Protein AF-A0A2V9YHM5-F1 (afdb_monomer)

Structure (mmCIF, N/CA/C/O backbone):
data_AF-A0A2V9YHM5-F1
#
_entry.id   AF-A0A2V9YHM5-F1
#
loop_
_atom_site.group_PDB
_atom_site.id
_atom_site.type_symbol
_atom_site.label_atom_id
_atom_site.label_alt_id
_atom_site.label_comp_id
_atom_site.label_asym_id
_atom_site.label_entity_id
_atom_site.label_seq_id
_atom_site.pdbx_PDB_ins_code
_atom_site.Cartn_x
_atom_site.Cartn_y
_atom_site.Cartn_z
_atom_site.occupancy
_atom_site.B_iso_or_equiv
_atom_site.auth_seq_id
_atom_site.auth_comp_id
_atom_site.auth_asym_id
_atom_site.auth_atom_id
_atom_site.pdbx_PDB_model_num
ATOM 1 N N . MET A 1 1 ? -2.244 -10.461 -24.211 1.00 39.62 1 MET A N 1
ATOM 2 C CA . MET A 1 1 ? -0.765 -10.516 -24.211 1.00 39.62 1 MET A CA 1
ATOM 3 C C . MET A 1 1 ? -0.304 -10.288 -22.780 1.00 39.62 1 MET A C 1
ATOM 5 O O . MET A 1 1 ? -0.687 -9.254 -22.246 1.00 39.62 1 MET A O 1
ATOM 9 N N . PRO A 1 2 ? 0.388 -11.222 -22.101 1.00 42.44 2 PRO A N 1
ATOM 10 C CA . PRO A 1 2 ? 0.704 -11.033 -20.692 1.00 42.44 2 PRO A CA 1
ATOM 11 C C . PRO A 1 2 ? 1.908 -10.097 -20.592 1.00 42.44 2 PRO A C 1
ATOM 13 O O . PRO A 1 2 ? 3.007 -10.449 -21.020 1.00 42.44 2 PRO A O 1
ATOM 16 N N . ASN A 1 3 ? 1.695 -8.892 -20.066 1.00 47.12 3 ASN A N 1
ATOM 17 C CA . ASN A 1 3 ? 2.779 -7.968 -19.762 1.00 47.12 3 ASN A CA 1
ATOM 18 C C . ASN A 1 3 ? 3.507 -8.511 -18.522 1.00 47.12 3 ASN A C 1
ATOM 20 O O . ASN A 1 3 ? 3.098 -8.313 -17.381 1.00 47.12 3 ASN A O 1
ATOM 24 N N . ARG A 1 4 ? 4.506 -9.353 -18.777 1.00 51.31 4 ARG A N 1
ATOM 25 C CA . ARG A 1 4 ? 5.253 -10.123 -17.786 1.00 51.31 4 ARG A CA 1
ATOM 26 C C . ARG A 1 4 ? 6.250 -9.195 -17.095 1.00 51.31 4 ARG A C 1
ATOM 28 O O . ARG A 1 4 ? 7.330 -8.981 -17.624 1.00 51.31 4 ARG A O 1
ATOM 35 N N . HIS A 1 5 ? 5.836 -8.651 -15.948 1.00 54.66 5 HIS A N 1
ATOM 36 C CA . HIS A 1 5 ? 6.664 -8.108 -14.861 1.00 54.66 5 HIS A CA 1
ATOM 37 C C . HIS A 1 5 ? 8.055 -7.613 -15.286 1.00 54.66 5 HIS A C 1
ATOM 39 O O . HIS A 1 5 ? 9.066 -8.280 -15.061 1.00 54.66 5 HIS A O 1
ATOM 45 N N . LEU A 1 6 ? 8.106 -6.435 -15.905 1.00 65.69 6 LEU A N 1
ATOM 46 C CA . LEU A 1 6 ? 9.369 -5.728 -16.101 1.00 65.69 6 LEU A CA 1
ATOM 47 C C . LEU A 1 6 ? 9.819 -5.152 -14.746 1.00 65.69 6 LEU A C 1
ATOM 49 O O . LEU A 1 6 ? 8.981 -4.575 -14.051 1.00 65.69 6 LEU A O 1
ATOM 53 N N . PRO A 1 7 ? 11.109 -5.246 -14.372 1.00 62.38 7 PRO A N 1
ATOM 54 C CA . PRO A 1 7 ? 11.629 -4.664 -13.129 1.00 62.38 7 PRO A CA 1
ATOM 55 C C . PRO A 1 7 ? 11.246 -3.187 -12.949 1.00 62.38 7 PRO A C 1
ATOM 57 O O . PRO A 1 7 ? 10.761 -2.803 -11.889 1.00 62.38 7 PRO A O 1
ATOM 60 N N . ALA A 1 8 ? 11.313 -2.410 -14.035 1.00 66.94 8 ALA A N 1
ATOM 61 C CA . ALA A 1 8 ? 10.909 -1.005 -14.054 1.00 66.94 8 ALA A CA 1
ATOM 62 C C . ALA A 1 8 ? 9.422 -0.785 -13.698 1.00 66.94 8 ALA A C 1
ATOM 64 O O . ALA A 1 8 ? 9.076 0.232 -13.104 1.00 66.94 8 ALA A O 1
ATOM 65 N N . SER A 1 9 ? 8.535 -1.740 -14.017 1.00 82.00 9 SER A N 1
ATOM 66 C CA . SER A 1 9 ? 7.116 -1.683 -13.627 1.00 82.00 9 SER A CA 1
ATOM 67 C C . SER A 1 9 ? 6.956 -1.856 -12.121 1.00 82.00 9 SER A C 1
ATOM 69 O O . SER A 1 9 ? 6.188 -1.137 -11.497 1.00 82.00 9 SER A O 1
ATOM 71 N N . VAL A 1 10 ? 7.706 -2.784 -11.522 1.00 85.75 10 VAL A N 1
ATOM 72 C CA . VAL A 1 10 ? 7.642 -3.048 -10.078 1.00 85.75 10 VAL A CA 1
ATOM 73 C C . VAL A 1 10 ? 8.191 -1.862 -9.283 1.00 85.75 10 VAL A C 1
ATOM 75 O O . VAL A 1 10 ? 7.594 -1.472 -8.283 1.00 85.75 10 VAL A O 1
ATOM 78 N N . GLU A 1 11 ? 9.287 -1.250 -9.733 1.00 85.00 11 GLU A N 1
ATOM 79 C CA . GLU A 1 11 ? 9.839 -0.030 -9.124 1.00 85.00 11 GLU A CA 1
ATOM 80 C C . GLU A 1 11 ? 8.882 1.164 -9.251 1.00 85.00 11 GLU A C 1
ATOM 82 O O . GLU A 1 11 ? 8.688 1.910 -8.287 1.00 85.00 11 GLU A O 1
ATOM 87 N N . ALA A 1 12 ? 8.228 1.323 -10.407 1.00 85.75 12 ALA A N 1
ATOM 88 C CA . ALA A 1 12 ? 7.202 2.345 -10.600 1.00 85.75 12 ALA A CA 1
ATOM 89 C C . ALA A 1 12 ? 5.997 2.126 -9.669 1.00 85.75 12 ALA A C 1
ATOM 91 O O . ALA A 1 12 ? 5.544 3.065 -9.018 1.00 85.75 12 ALA A O 1
ATOM 92 N N . GLU A 1 13 ? 5.513 0.888 -9.545 1.00 90.81 13 GLU A N 1
ATOM 93 C CA . GLU A 1 13 ? 4.431 0.537 -8.622 1.00 90.81 13 GLU A CA 1
ATOM 94 C C . GLU A 1 13 ? 4.807 0.839 -7.165 1.00 90.81 13 GLU A C 1
ATOM 96 O O . GLU A 1 13 ? 4.030 1.481 -6.459 1.00 90.81 13 GLU A O 1
ATOM 101 N N . ARG A 1 14 ? 6.016 0.459 -6.726 1.00 91.81 14 ARG A N 1
ATOM 102 C CA . ARG A 1 14 ? 6.526 0.807 -5.387 1.00 91.81 14 ARG A CA 1
ATOM 103 C C . ARG A 1 14 ? 6.558 2.314 -5.175 1.00 91.81 14 ARG A C 1
ATOM 105 O O . ARG A 1 14 ? 6.106 2.785 -4.137 1.00 91.81 14 ARG A O 1
ATOM 112 N N . SER A 1 15 ? 7.017 3.061 -6.178 1.00 90.62 15 SER A N 1
ATOM 113 C CA . SER A 1 15 ? 7.073 4.524 -6.124 1.00 90.62 15 SER A CA 1
ATOM 114 C C . SER A 1 15 ? 5.684 5.143 -5.955 1.00 90.62 15 SER A C 1
ATOM 116 O O . SER A 1 15 ? 5.533 6.093 -5.196 1.00 90.62 15 SER A O 1
ATOM 118 N N . ILE A 1 16 ? 4.657 4.600 -6.619 1.00 91.12 16 ILE A N 1
ATOM 119 C CA . ILE A 1 16 ? 3.264 5.052 -6.466 1.00 91.12 16 ILE A CA 1
ATOM 120 C C . ILE A 1 16 ? 2.761 4.787 -5.046 1.00 91.12 16 ILE A C 1
ATOM 122 O O . ILE A 1 16 ? 2.207 5.685 -4.415 1.00 91.12 16 ILE A O 1
ATOM 126 N N . LEU A 1 17 ? 2.953 3.568 -4.535 1.00 94.75 17 LEU A N 1
ATOM 127 C CA . LEU A 1 17 ? 2.492 3.200 -3.194 1.00 94.75 17 LEU A CA 1
ATOM 128 C C . LEU A 1 17 ? 3.196 4.033 -2.114 1.00 94.75 17 LEU A C 1
ATOM 130 O O . LEU A 1 17 ? 2.541 4.565 -1.220 1.00 94.75 17 LEU A O 1
ATOM 134 N N . GLY A 1 18 ? 4.511 4.213 -2.232 1.00 94.06 18 GLY A N 1
ATOM 135 C CA . GLY A 1 18 ? 5.282 5.068 -1.335 1.00 94.06 18 GLY A CA 1
ATOM 136 C C . GLY A 1 18 ? 4.883 6.545 -1.430 1.00 94.06 18 GLY A C 1
ATOM 137 O O . GLY A 1 18 ? 4.728 7.210 -0.411 1.00 94.06 18 GLY A O 1
ATOM 138 N N . ALA A 1 19 ? 4.610 7.053 -2.635 1.00 92.56 19 ALA A N 1
ATOM 139 C CA . ALA A 1 19 ? 4.100 8.409 -2.831 1.00 92.56 19 ALA A CA 1
ATOM 140 C C . ALA A 1 19 ? 2.748 8.647 -2.141 1.00 92.56 19 ALA A C 1
ATOM 142 O O . ALA A 1 19 ? 2.529 9.725 -1.596 1.00 92.56 19 ALA A O 1
ATOM 143 N N . ILE A 1 20 ? 1.854 7.652 -2.138 1.00 93.69 20 ILE A N 1
ATOM 144 C CA . ILE A 1 20 ? 0.570 7.725 -1.426 1.00 93.69 20 ILE A CA 1
ATOM 145 C C . ILE A 1 20 ? 0.785 7.789 0.089 1.00 93.69 20 ILE A C 1
ATOM 147 O O . ILE A 1 20 ? 0.114 8.578 0.753 1.00 93.69 20 ILE A O 1
ATOM 151 N N . LEU A 1 21 ? 1.723 7.000 0.623 1.00 93.38 21 LEU A N 1
ATOM 152 C CA . LEU A 1 21 ? 2.074 7.019 2.048 1.00 93.38 21 LEU A CA 1
ATOM 153 C C . LEU A 1 21 ? 2.694 8.354 2.487 1.00 93.38 21 LEU A C 1
ATOM 155 O O . LEU A 1 21 ? 2.462 8.785 3.612 1.00 93.38 21 LEU A O 1
ATOM 159 N N . LEU A 1 22 ? 3.459 9.017 1.613 1.00 91.44 22 LEU A N 1
ATOM 160 C CA . LEU A 1 22 ? 4.020 10.348 1.884 1.00 91.44 22 LEU A CA 1
ATOM 161 C C . LEU A 1 22 ? 2.990 11.472 1.728 1.00 91.44 22 LEU A C 1
ATOM 163 O O . LEU A 1 22 ? 2.977 12.421 2.510 1.00 91.44 22 LEU A O 1
ATOM 167 N N . ASP A 1 23 ? 2.143 11.388 0.703 1.00 91.25 23 ASP A N 1
ATOM 168 C CA . ASP A 1 23 ? 1.105 12.370 0.413 1.00 91.25 23 ASP A CA 1
ATOM 169 C C . ASP A 1 23 ? -0.169 11.664 -0.054 1.00 91.25 23 ASP A C 1
ATOM 171 O O . ASP A 1 23 ? -0.311 11.278 -1.219 1.00 91.25 23 ASP A O 1
ATOM 175 N N . ASN A 1 24 ? -1.139 11.551 0.856 1.00 92.44 24 ASN A N 1
ATOM 176 C CA . ASN A 1 24 ? -2.417 10.890 0.596 1.00 92.44 24 ASN A CA 1
ATOM 177 C C . ASN A 1 24 ? -3.212 11.559 -0.541 1.00 92.44 24 ASN A C 1
ATOM 179 O O . ASN A 1 24 ? -4.075 10.916 -1.138 1.00 92.44 24 ASN A O 1
ATOM 183 N N . ARG A 1 25 ? -2.913 12.815 -0.915 1.00 89.38 25 ARG A N 1
ATOM 184 C CA . ARG A 1 25 ? -3.536 13.465 -2.084 1.00 89.38 25 ARG A CA 1
ATOM 185 C C . ARG A 1 25 ? -3.173 12.757 -3.387 1.00 89.38 25 ARG A C 1
ATOM 187 O O . ARG A 1 25 ? -3.996 12.727 -4.302 1.00 89.38 25 ARG A O 1
ATOM 194 N N . THR A 1 26 ? -2.001 12.122 -3.440 1.00 89.62 26 THR A N 1
ATOM 195 C CA . THR A 1 26 ? -1.568 11.282 -4.565 1.00 89.62 26 THR A CA 1
ATOM 196 C C . THR A 1 26 ? -2.567 10.160 -4.833 1.00 89.62 26 THR A C 1
ATOM 198 O O . THR A 1 26 ? -2.781 9.800 -5.989 1.00 89.62 26 THR A O 1
ATOM 201 N N . LEU A 1 27 ? -3.238 9.639 -3.797 1.00 91.56 27 LEU A N 1
ATOM 202 C CA . LEU A 1 27 ? -4.253 8.604 -3.979 1.00 91.56 27 LEU A CA 1
ATOM 203 C C . LEU A 1 27 ? -5.448 9.114 -4.782 1.00 91.56 27 LEU A C 1
ATOM 205 O O . LEU A 1 27 ? -5.936 8.385 -5.635 1.00 91.56 27 LEU A O 1
ATOM 209 N N . ASN A 1 28 ? -5.896 10.352 -4.561 1.00 86.81 28 ASN A N 1
ATOM 210 C CA . ASN A 1 28 ? -7.022 10.920 -5.309 1.00 86.81 28 ASN A CA 1
ATOM 211 C C . ASN A 1 28 ? -6.684 11.066 -6.798 1.00 86.81 28 ASN A C 1
ATOM 213 O O . ASN A 1 28 ? -7.497 10.749 -7.665 1.00 86.81 28 ASN A O 1
ATOM 217 N N . GLU A 1 29 ? -5.463 11.511 -7.100 1.00 86.19 29 GLU A N 1
ATOM 218 C CA . GLU A 1 29 ? -4.982 11.612 -8.478 1.00 86.19 29 GLU A CA 1
ATOM 219 C C . GLU A 1 29 ? -4.800 10.233 -9.129 1.00 86.19 29 GLU A C 1
ATOM 221 O O . GLU A 1 29 ? -5.100 10.066 -10.315 1.00 86.19 29 GLU A O 1
ATOM 226 N N . ALA A 1 30 ? -4.332 9.244 -8.360 1.00 86.56 30 ALA A N 1
ATOM 227 C CA . ALA A 1 30 ? -4.163 7.869 -8.812 1.00 86.56 30 ALA A CA 1
ATOM 228 C C . ALA A 1 30 ? -5.511 7.169 -9.033 1.00 86.56 30 ALA A C 1
ATOM 230 O O . ALA A 1 30 ? -5.704 6.568 -10.080 1.00 86.56 30 ALA A O 1
ATOM 231 N N . ALA A 1 31 ? -6.470 7.293 -8.114 1.00 86.25 31 ALA A N 1
ATOM 232 C CA . ALA A 1 31 ? -7.770 6.619 -8.180 1.00 86.25 31 ALA A CA 1
ATOM 233 C C . ALA A 1 31 ? -8.606 7.034 -9.403 1.00 86.25 31 ALA A C 1
ATOM 235 O O . ALA A 1 31 ? -9.398 6.245 -9.912 1.00 86.25 31 ALA A O 1
ATOM 236 N N . GLY A 1 32 ? -8.406 8.253 -9.918 1.00 82.62 32 GLY A N 1
ATOM 237 C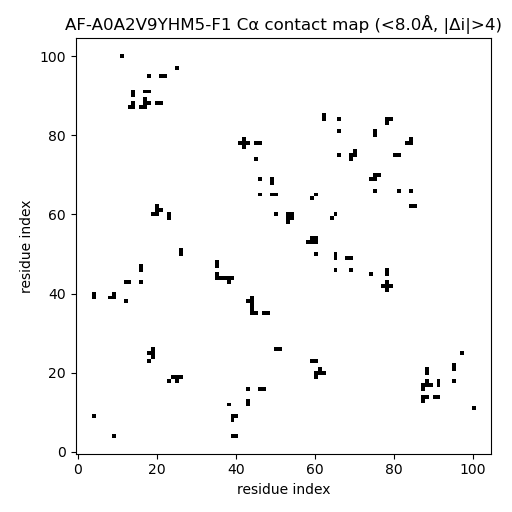 CA . GLY A 1 32 ? -9.040 8.710 -11.159 1.00 82.62 32 GLY A CA 1
ATOM 238 C C . GLY A 1 32 ? -8.412 8.156 -12.444 1.00 82.62 32 GLY A C 1
ATOM 239 O O . GLY A 1 32 ? -8.966 8.360 -13.523 1.00 82.62 32 GLY A O 1
ATOM 240 N N . ARG A 1 33 ? -7.245 7.504 -12.359 1.00 82.00 33 ARG A N 1
ATOM 241 C CA . ARG A 1 33 ? -6.436 7.087 -13.519 1.00 82.00 33 ARG A CA 1
ATOM 242 C C . ARG A 1 33 ? -5.990 5.631 -13.487 1.00 82.00 33 ARG A C 1
ATOM 244 O O . ARG A 1 33 ? -5.614 5.127 -14.536 1.00 82.00 33 ARG A O 1
ATOM 251 N N . LEU A 1 34 ? -5.989 5.008 -12.314 1.00 85.50 34 LEU A N 1
ATOM 252 C CA . LEU A 1 34 ? -5.388 3.712 -12.067 1.00 85.50 34 LEU A CA 1
ATOM 253 C C . LEU A 1 34 ? -6.358 2.819 -11.288 1.00 85.50 34 LEU A C 1
ATOM 255 O O . LEU A 1 34 ? -6.862 3.189 -10.227 1.00 85.50 34 LEU A O 1
ATOM 259 N N . GLN A 1 35 ? -6.617 1.629 -11.813 1.00 88.00 35 GLN A N 1
ATOM 260 C CA . GLN A 1 35 ? -7.354 0.570 -11.132 1.00 88.00 35 GLN A CA 1
ATOM 261 C C . GLN A 1 35 ? -6.374 -0.353 -10.403 1.00 88.00 35 GLN A C 1
ATOM 263 O O . GLN A 1 35 ? -5.247 -0.570 -10.846 1.00 88.00 35 GLN A O 1
ATOM 268 N N . ARG A 1 36 ? -6.817 -0.983 -9.307 1.00 87.81 36 ARG A N 1
ATOM 269 C CA . ARG A 1 36 ? -5.978 -1.941 -8.563 1.00 87.81 36 ARG A CA 1
ATOM 270 C C . ARG A 1 36 ? -5.443 -3.075 -9.447 1.00 87.81 36 ARG A C 1
ATOM 272 O O . ARG A 1 36 ? -4.334 -3.530 -9.221 1.00 87.81 36 ARG A O 1
ATOM 279 N N . ASP A 1 37 ? -6.201 -3.507 -10.455 1.00 86.94 37 ASP A N 1
ATOM 280 C CA . ASP A 1 37 ? -5.832 -4.635 -11.319 1.00 86.94 37 ASP A CA 1
ATOM 281 C C . ASP A 1 37 ? -4.712 -4.282 -12.319 1.00 86.94 37 ASP A C 1
ATOM 283 O O . ASP A 1 37 ? -4.122 -5.183 -12.916 1.00 86.94 37 ASP A O 1
ATOM 287 N N . GLU A 1 38 ? -4.374 -2.994 -12.463 1.00 87.19 38 GLU A N 1
ATOM 288 C CA . GLU A 1 38 ? -3.255 -2.523 -13.290 1.00 87.19 38 GLU A CA 1
ATOM 289 C C . GLU A 1 38 ? -1.892 -2.718 -12.621 1.00 87.19 38 GLU A C 1
ATOM 291 O O . GLU A 1 38 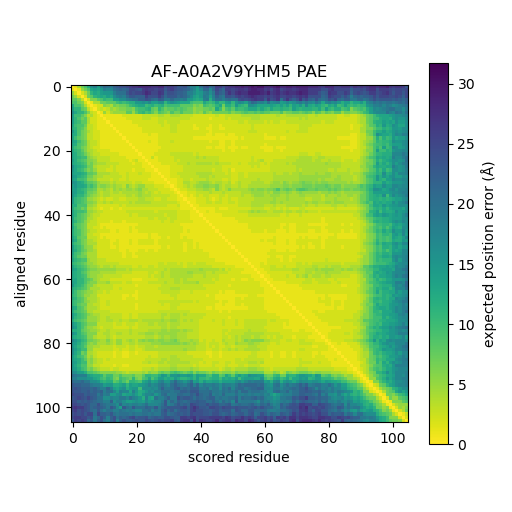? -0.875 -2.763 -13.314 1.00 87.19 38 GLU A O 1
ATOM 296 N N . PHE A 1 39 ? -1.851 -2.900 -11.297 1.00 88.81 39 PHE A N 1
ATOM 297 C CA . PHE A 1 39 ? -0.628 -3.330 -10.627 1.00 88.81 39 PHE A CA 1
ATOM 298 C C . PHE A 1 39 ? -0.282 -4.752 -11.060 1.00 88.81 39 PHE A C 1
ATOM 300 O O . PHE A 1 39 ? -1.142 -5.638 -11.121 1.00 88.81 39 PHE A O 1
ATOM 307 N N . SER A 1 40 ? 0.988 -4.997 -11.357 1.00 89.12 40 SER A N 1
ATOM 308 C CA . SER A 1 40 ? 1.443 -6.308 -11.794 1.00 89.12 40 SER A CA 1
ATOM 309 C C . SER A 1 40 ? 1.484 -7.292 -10.624 1.00 89.12 40 SER A C 1
ATOM 311 O O . SER A 1 40 ? 0.992 -8.415 -10.764 1.00 89.12 40 SER A O 1
ATOM 313 N N . LEU A 1 41 ? 2.017 -6.883 -9.467 1.00 91.00 41 LEU A N 1
ATOM 314 C CA . LEU A 1 41 ? 2.158 -7.747 -8.291 1.00 91.00 41 LEU A CA 1
ATOM 315 C C . LEU A 1 41 ? 0.867 -7.827 -7.475 1.00 91.00 41 LEU A C 1
ATOM 317 O O . LEU A 1 41 ? 0.309 -6.802 -7.091 1.00 91.00 41 LEU A O 1
ATOM 321 N N . ASP A 1 42 ? 0.447 -9.045 -7.117 1.00 92.81 42 ASP A N 1
ATOM 322 C CA . ASP A 1 42 ? -0.713 -9.266 -6.235 1.00 92.81 42 ASP A CA 1
ATOM 323 C C . ASP A 1 42 ? -0.561 -8.542 -4.889 1.00 92.81 42 ASP A C 1
ATOM 325 O O . ASP A 1 42 ? -1.513 -7.944 -4.390 1.00 92.81 42 ASP A O 1
ATOM 329 N N . SER A 1 43 ? 0.661 -8.508 -4.346 1.00 94.56 43 SER A N 1
ATOM 330 C CA . SER A 1 43 ? 0.981 -7.751 -3.133 1.00 94.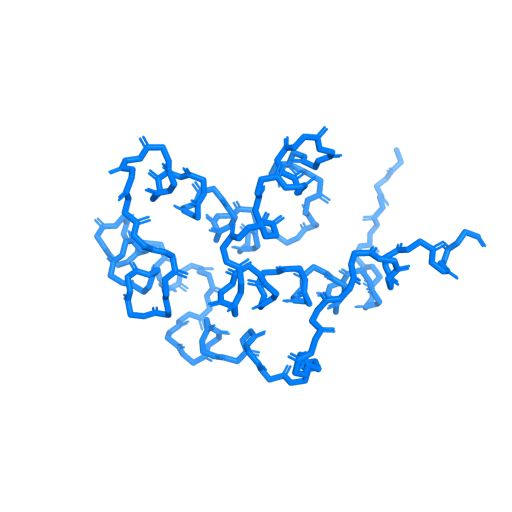56 43 SER A CA 1
ATOM 331 C C . SER A 1 43 ? 0.649 -6.266 -3.287 1.00 94.56 43 SER A C 1
ATOM 333 O O . SER A 1 43 ? -0.017 -5.692 -2.429 1.00 94.56 43 SER A O 1
ATOM 335 N N . HIS A 1 44 ? 1.025 -5.651 -4.409 1.00 95.12 44 HIS A N 1
ATOM 336 C CA . HIS A 1 44 ? 0.720 -4.252 -4.689 1.00 95.12 44 HIS A CA 1
ATOM 337 C C . HIS A 1 44 ? -0.770 -4.006 -4.928 1.00 95.12 44 HIS A C 1
ATOM 339 O O . HIS A 1 44 ? -1.302 -3.018 -4.421 1.00 95.12 44 HIS A O 1
ATOM 345 N N . ARG A 1 45 ? -1.470 -4.924 -5.615 1.00 95.56 45 ARG A N 1
ATOM 346 C CA . ARG A 1 45 ? -2.936 -4.853 -5.768 1.00 95.56 45 ARG A CA 1
ATOM 347 C C . ARG A 1 45 ? -3.625 -4.792 -4.410 1.00 95.56 45 ARG A C 1
ATOM 349 O O . ARG A 1 45 ? -4.516 -3.969 -4.201 1.00 95.56 45 ARG A O 1
ATOM 356 N N . ARG A 1 46 ? -3.204 -5.657 -3.482 1.00 96.00 46 ARG A N 1
ATOM 357 C CA . ARG A 1 46 ? -3.733 -5.725 -2.112 1.00 96.00 46 ARG A CA 1
ATOM 358 C C . ARG A 1 46 ? -3.432 -4.455 -1.334 1.00 96.00 46 ARG A C 1
ATOM 360 O O . ARG A 1 46 ? -4.361 -3.856 -0.802 1.00 96.00 46 ARG A O 1
ATOM 367 N N . ILE A 1 47 ? -2.174 -4.011 -1.333 1.00 96.69 47 ILE A N 1
ATOM 368 C CA . ILE A 1 47 ? -1.760 -2.776 -0.657 1.00 96.69 47 ILE A CA 1
ATOM 369 C C . ILE A 1 47 ? -2.595 -1.591 -1.156 1.00 96.69 47 ILE A C 1
ATOM 371 O O . ILE A 1 47 ? -3.232 -0.909 -0.356 1.00 96.69 47 ILE A O 1
ATOM 375 N N . TYR A 1 48 ? -2.679 -1.398 -2.474 1.00 96.69 48 TYR A N 1
ATOM 376 C CA . TYR A 1 48 ? -3.468 -0.318 -3.063 1.00 96.69 48 TYR A CA 1
ATOM 377 C C . TYR A 1 48 ? -4.958 -0.430 -2.714 1.00 96.69 48 TYR A C 1
ATOM 379 O O . TYR A 1 48 ? -5.600 0.558 -2.363 1.00 96.69 48 TYR A O 1
ATOM 387 N N . SER A 1 49 ? -5.515 -1.645 -2.733 1.00 96.12 49 SER A N 1
ATOM 388 C CA . SER A 1 49 ? -6.906 -1.873 -2.335 1.00 96.12 49 SER A CA 1
ATOM 389 C C . SER A 1 49 ? -7.170 -1.498 -0.873 1.00 96.12 49 SER A C 1
ATOM 391 O O . SER A 1 49 ? -8.271 -1.040 -0.573 1.00 96.12 49 SER A O 1
ATOM 393 N N . ARG A 1 50 ? -6.202 -1.678 0.036 1.00 96.62 50 ARG A N 1
ATOM 394 C CA . ARG A 1 50 ? -6.327 -1.250 1.440 1.00 96.62 50 ARG A CA 1
ATOM 395 C C . ARG A 1 50 ? -6.193 0.256 1.599 1.00 96.62 50 ARG A C 1
ATOM 397 O O . ARG A 1 50 ? -6.990 0.842 2.323 1.00 96.62 50 ARG A O 1
ATOM 404 N N . MET A 1 51 ? -5.293 0.891 0.851 1.00 96.56 51 MET A N 1
ATOM 405 C CA . MET A 1 51 ? -5.201 2.355 0.794 1.00 96.56 51 MET A CA 1
ATOM 406 C C . MET A 1 51 ? -6.529 2.986 0.350 1.00 96.56 51 MET A C 1
ATOM 408 O O . MET A 1 51 ? -7.013 3.914 0.992 1.00 96.56 51 MET A O 1
ATOM 412 N N . LEU A 1 52 ? -7.174 2.435 -0.687 1.00 95.31 52 LEU A N 1
ATOM 413 C CA . LEU A 1 52 ? -8.505 2.880 -1.116 1.00 95.31 52 LEU A CA 1
ATOM 414 C C . LEU A 1 52 ? -9.552 2.736 -0.002 1.00 95.31 52 LEU A C 1
ATOM 416 O O . LEU A 1 52 ? -10.323 3.660 0.231 1.00 95.31 52 LEU A O 1
A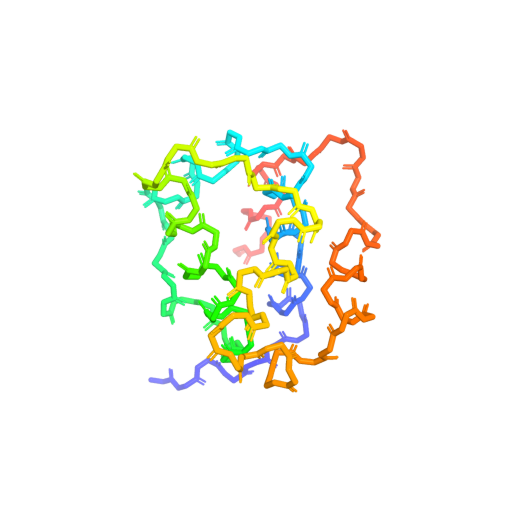TOM 420 N N . LYS A 1 53 ? -9.562 1.609 0.720 1.00 95.12 53 LYS A N 1
ATOM 421 C CA . LYS A 1 53 ? -10.517 1.367 1.816 1.00 95.12 53 LYS A CA 1
ATOM 422 C C . LYS A 1 53 ? -10.334 2.320 2.995 1.00 95.12 53 LYS A C 1
ATOM 424 O O . LYS A 1 53 ? -11.326 2.776 3.568 1.00 95.12 53 LYS A O 1
ATOM 429 N N . LEU A 1 54 ? -9.088 2.637 3.338 1.00 95.50 54 LEU A N 1
ATOM 430 C CA . LEU A 1 54 ? -8.771 3.633 4.360 1.00 95.50 54 LEU A CA 1
ATOM 431 C C . LEU A 1 54 ? -9.268 5.021 3.934 1.00 95.50 54 LEU A C 1
ATOM 433 O O . LEU A 1 54 ? -9.989 5.657 4.702 1.00 95.50 54 LEU A O 1
ATOM 437 N N . ALA A 1 55 ? -9.007 5.436 2.688 1.00 94.12 55 ALA A N 1
ATOM 438 C CA . ALA A 1 55 ? -9.536 6.693 2.149 1.00 94.12 55 ALA A CA 1
ATOM 439 C C . ALA A 1 55 ? -11.071 6.747 2.138 1.00 94.12 55 ALA A C 1
ATOM 441 O O . ALA A 1 55 ? -11.647 7.744 2.569 1.00 94.12 55 ALA A O 1
ATOM 442 N N . GLU A 1 56 ? -11.743 5.680 1.689 1.00 93.38 56 GLU A N 1
ATOM 443 C CA . GLU A 1 56 ? -13.212 5.566 1.712 1.00 93.38 56 GLU A CA 1
ATOM 444 C C . GLU A 1 56 ? -13.778 5.725 3.132 1.00 93.38 56 GLU A C 1
ATOM 446 O O . GLU A 1 56 ? -14.865 6.270 3.314 1.00 93.38 56 GLU A O 1
ATOM 451 N N . SER A 1 57 ? -13.024 5.283 4.140 1.00 93.62 57 SER A N 1
ATOM 452 C CA . SER A 1 57 ? -13.386 5.365 5.559 1.00 93.62 57 SER A CA 1
ATOM 453 C C . SER A 1 57 ? -12.916 6.664 6.231 1.00 93.62 57 SER A C 1
ATOM 455 O O . SER A 1 57 ? -12.955 6.767 7.461 1.00 93.62 57 SER A O 1
ATOM 457 N N . ALA A 1 58 ? -12.443 7.639 5.443 1.00 92.50 58 ALA A N 1
ATOM 458 C CA . ALA A 1 58 ? -11.841 8.890 5.904 1.00 92.50 58 ALA A CA 1
ATOM 459 C C . ALA A 1 58 ? -10.713 8.690 6.939 1.00 92.50 58 ALA A C 1
ATOM 461 O O . ALA A 1 58 ? -10.494 9.542 7.801 1.00 92.50 58 ALA A O 1
ATOM 462 N N . GLN A 1 59 ? -10.015 7.554 6.869 1.00 93.19 59 GLN A N 1
ATOM 463 C CA . GLN A 1 59 ? -8.857 7.259 7.704 1.00 93.19 59 GLN A CA 1
ATOM 464 C C . GLN A 1 59 ? -7.577 7.764 7.030 1.00 93.19 59 GLN A C 1
ATOM 466 O O . GLN A 1 59 ? -7.467 7.693 5.800 1.00 93.19 59 GLN A O 1
ATOM 471 N N . PRO A 1 60 ? -6.601 8.257 7.811 1.00 91.19 60 PRO A N 1
ATOM 472 C CA . PRO A 1 60 ? -5.290 8.589 7.275 1.00 91.19 60 PRO A CA 1
ATOM 473 C C . PRO A 1 60 ? -4.612 7.335 6.715 1.00 91.19 60 PRO A C 1
ATOM 475 O O . PRO A 1 60 ? -4.759 6.232 7.245 1.00 91.19 60 PRO A O 1
ATOM 478 N N . ILE A 1 61 ? -3.860 7.511 5.630 1.00 95.19 61 ILE A N 1
ATOM 479 C CA . ILE A 1 61 ? -3.090 6.441 4.995 1.00 95.19 61 ILE A CA 1
ATOM 480 C C . ILE A 1 61 ? -1.621 6.677 5.318 1.00 95.19 61 ILE A C 1
ATOM 482 O O . ILE A 1 61 ? -0.858 7.179 4.496 1.00 95.19 61 ILE A O 1
ATOM 486 N N . ASP A 1 62 ? -1.239 6.346 6.542 1.00 93.62 62 ASP A N 1
ATOM 487 C CA . ASP A 1 62 ? 0.157 6.295 6.960 1.00 93.62 62 ASP A CA 1
ATOM 488 C C . ASP A 1 62 ? 0.639 4.842 7.083 1.00 93.62 62 ASP A C 1
ATOM 490 O O . ASP A 1 62 ? -0.127 3.885 6.928 1.00 93.62 62 ASP A O 1
ATOM 494 N N . LEU A 1 63 ? 1.943 4.677 7.311 1.00 93.25 63 LEU A N 1
ATOM 495 C CA . LEU A 1 63 ? 2.583 3.367 7.381 1.00 93.25 63 LEU A CA 1
ATOM 496 C C . LEU A 1 63 ? 1.974 2.486 8.481 1.00 93.25 63 LEU A C 1
ATOM 498 O O . LEU A 1 63 ? 1.685 1.315 8.234 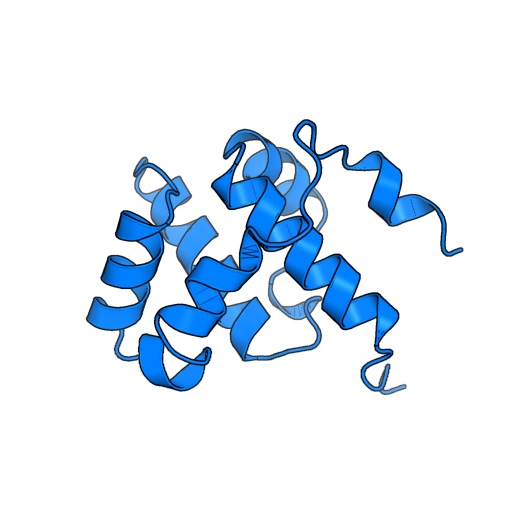1.00 93.25 63 LEU A O 1
ATOM 502 N N . THR A 1 64 ? 1.762 3.049 9.671 1.00 95.06 64 THR A N 1
ATOM 503 C CA . THR A 1 64 ? 1.194 2.327 10.813 1.00 95.06 64 THR A CA 1
ATOM 504 C C . THR A 1 64 ? -0.217 1.868 10.482 1.00 95.06 64 THR A C 1
ATOM 506 O O . THR A 1 64 ? -0.516 0.680 10.603 1.00 95.06 64 THR A O 1
ATOM 509 N N . MET A 1 65 ? -1.052 2.773 9.966 1.00 95.88 65 MET A N 1
ATOM 510 C CA . MET A 1 65 ? -2.430 2.441 9.633 1.00 95.88 65 MET A CA 1
ATOM 511 C C . MET A 1 65 ? -2.542 1.401 8.528 1.00 95.88 65 MET A C 1
ATOM 513 O O . MET A 1 65 ? -3.386 0.508 8.593 1.00 95.88 65 MET A O 1
ATOM 517 N N . LEU A 1 66 ? -1.685 1.482 7.513 1.00 96.88 66 LEU A N 1
ATOM 518 C CA . LEU A 1 66 ? -1.663 0.493 6.447 1.00 96.88 66 LEU A CA 1
ATOM 519 C C . LEU A 1 66 ? -1.262 -0.893 6.970 1.00 96.88 66 LEU A C 1
ATOM 521 O O . LEU A 1 66 ? -1.890 -1.882 6.593 1.00 96.88 66 LEU A O 1
ATOM 525 N N . ILE A 1 67 ? -0.242 -0.976 7.831 1.00 96.19 67 ILE A N 1
ATOM 526 C CA . ILE A 1 67 ? 0.191 -2.240 8.446 1.00 96.19 67 ILE A CA 1
ATOM 527 C C . ILE A 1 67 ? -0.940 -2.839 9.282 1.00 96.19 67 ILE A C 1
ATOM 529 O O . ILE A 1 67 ? -1.251 -4.019 9.119 1.00 96.19 67 ILE A O 1
ATOM 533 N N . GLU A 1 68 ? -1.578 -2.035 10.134 1.00 96.06 68 GLU A N 1
ATOM 534 C CA . GLU A 1 68 ? -2.707 -2.477 10.953 1.00 96.06 68 GLU A CA 1
ATOM 535 C C . GLU A 1 68 ? -3.865 -2.970 10.085 1.00 96.06 68 GLU A C 1
ATOM 537 O O . GLU A 1 68 ? -4.417 -4.042 10.324 1.00 96.06 68 GLU A O 1
ATOM 542 N N . GLU A 1 69 ? -4.216 -2.233 9.033 1.00 96.56 69 GLU A N 1
ATOM 543 C CA . GLU A 1 69 ? -5.312 -2.605 8.146 1.00 96.56 69 GLU A CA 1
ATOM 544 C C . GLU A 1 69 ? -5.018 -3.905 7.380 1.00 96.56 69 GLU A C 1
ATOM 546 O O . GLU A 1 69 ? -5.905 -4.751 7.230 1.00 96.56 69 GLU A O 1
ATOM 551 N N . LEU A 1 70 ? -3.773 -4.110 6.941 1.00 96.88 70 LEU A N 1
ATOM 552 C CA . LEU A 1 70 ? -3.321 -5.358 6.321 1.00 96.88 70 LEU A CA 1
ATOM 553 C C . LEU A 1 70 ? -3.334 -6.530 7.310 1.00 96.88 70 LEU A C 1
ATOM 555 O O . LEU A 1 70 ? -3.741 -7.635 6.942 1.00 96.88 70 LEU A O 1
ATOM 559 N N . ASP A 1 71 ? -2.909 -6.311 8.554 1.00 96.12 71 ASP A N 1
ATOM 560 C CA . ASP A 1 71 ? -2.879 -7.344 9.593 1.00 96.12 71 ASP A CA 1
ATOM 561 C C . ASP A 1 71 ? -4.290 -7.765 10.017 1.00 96.12 71 ASP A C 1
ATOM 563 O O . ASP A 1 71 ? -4.616 -8.956 10.027 1.00 96.12 71 ASP A O 1
ATOM 567 N N . ARG A 1 72 ? -5.188 -6.791 10.218 1.00 95.62 72 ARG A N 1
ATOM 568 C CA . ARG A 1 72 ? -6.619 -7.021 10.490 1.00 95.62 72 ARG A CA 1
ATOM 569 C C . ARG A 1 72 ? -7.279 -7.911 9.439 1.00 95.62 72 ARG A C 1
ATOM 571 O O . ARG A 1 72 ? -8.193 -8.671 9.758 1.00 95.62 72 ARG A O 1
ATOM 578 N N . HIS A 1 73 ? -6.805 -7.841 8.197 1.00 95.50 73 HIS A N 1
ATOM 579 C CA . HIS A 1 73 ? -7.299 -8.643 7.081 1.00 95.50 73 HIS A CA 1
ATOM 580 C C . HIS A 1 73 ? -6.491 -9.917 6.812 1.00 95.50 73 HIS A C 1
ATOM 582 O O . HIS A 1 73 ? -6.828 -10.660 5.890 1.00 95.50 73 HIS A O 1
ATOM 588 N N . LYS A 1 74 ? -5.472 -10.212 7.628 1.00 95.69 74 LYS A N 1
ATOM 589 C CA . LYS A 1 74 ? -4.555 -11.353 7.470 1.00 95.69 74 LYS A CA 1
ATOM 590 C C . LYS A 1 74 ? -3.786 -11.331 6.145 1.00 95.69 74 LYS A C 1
ATOM 592 O O . LYS A 1 74 ? -3.406 -12.372 5.615 1.00 95.69 74 LYS A O 1
ATOM 597 N N . GLU A 1 75 ? -3.551 -10.140 5.605 1.00 95.69 75 GLU A N 1
ATOM 598 C CA . GLU A 1 75 ? -2.865 -9.930 4.329 1.00 95.69 75 GLU A CA 1
ATOM 599 C C . GLU A 1 75 ? -1.409 -9.510 4.510 1.00 95.69 75 GLU A C 1
ATOM 601 O O . GLU A 1 75 ? -0.631 -9.653 3.573 1.00 95.69 75 GLU A O 1
ATOM 606 N N . LEU A 1 76 ? -1.014 -9.056 5.705 1.00 94.06 76 LEU A N 1
ATOM 607 C CA . LEU A 1 76 ? 0.331 -8.543 5.981 1.00 94.06 76 LEU A CA 1
ATOM 608 C C . LEU A 1 76 ? 1.441 -9.523 5.562 1.00 94.06 76 LEU A C 1
ATOM 610 O O . LEU A 1 76 ? 2.370 -9.156 4.849 1.00 94.06 76 LEU A O 1
ATOM 614 N N . GLN A 1 77 ? 1.299 -10.800 5.916 1.00 93.31 77 GLN A N 1
ATOM 615 C CA . GLN A 1 77 ? 2.238 -11.856 5.511 1.00 93.31 77 GLN A CA 1
ATOM 616 C C . GLN A 1 77 ? 2.197 -12.144 4.001 1.00 93.31 77 GLN A C 1
ATOM 618 O O . GLN A 1 77 ? 3.195 -12.539 3.411 1.00 93.31 77 GLN A O 1
ATOM 623 N N . THR A 1 78 ? 1.048 -11.929 3.354 1.00 92.19 78 THR A N 1
ATOM 624 C CA . THR A 1 78 ? 0.875 -12.163 1.909 1.00 92.19 78 THR A CA 1
ATOM 625 C C . THR A 1 78 ? 1.525 -11.062 1.076 1.00 92.19 78 THR A C 1
ATOM 627 O O . THR A 1 78 ? 1.998 -11.321 -0.027 1.00 92.19 78 THR A O 1
ATOM 630 N N . VAL A 1 79 ? 1.558 -9.828 1.587 1.00 92.69 79 VAL A N 1
ATOM 631 C CA . VAL 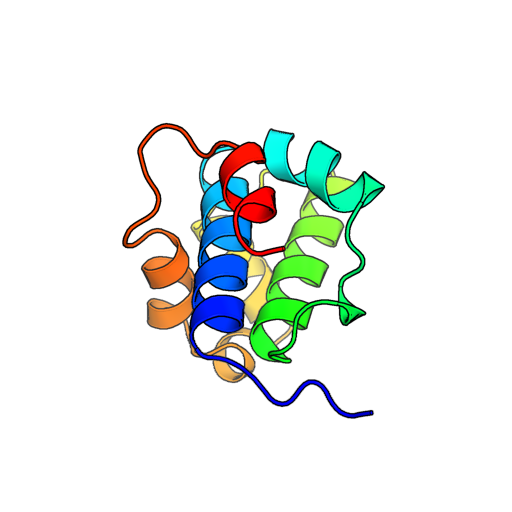A 1 79 ? 2.130 -8.688 0.860 1.00 92.69 79 VAL A CA 1
ATOM 632 C C . VAL A 1 79 ? 3.641 -8.538 1.038 1.00 92.69 79 VAL A C 1
ATOM 634 O O . VAL A 1 79 ? 4.231 -7.709 0.353 1.00 92.69 79 VAL A O 1
ATOM 637 N N . GLY A 1 80 ? 4.260 -9.355 1.895 1.00 88.38 80 GLY A N 1
ATOM 638 C CA . GLY A 1 80 ? 5.707 -9.370 2.107 1.00 88.38 80 GLY A CA 1
ATOM 639 C C . GLY A 1 80 ? 6.170 -8.964 3.502 1.00 88.38 80 GLY A C 1
ATOM 640 O O . GLY A 1 80 ? 7.370 -8.832 3.656 1.00 88.38 80 GLY A O 1
ATOM 641 N N . ASP A 1 81 ? 5.263 -8.821 4.479 1.00 91.75 81 ASP A N 1
ATOM 642 C CA . ASP A 1 81 ? 5.503 -8.402 5.872 1.00 91.75 81 ASP A CA 1
ATOM 643 C C . ASP A 1 81 ? 5.683 -6.888 6.123 1.00 91.75 81 ASP A C 1
ATOM 645 O O . ASP A 1 81 ? 5.573 -6.050 5.226 1.00 91.75 81 ASP A O 1
ATOM 649 N N . VAL A 1 82 ? 5.898 -6.531 7.396 1.00 92.31 82 VAL A N 1
ATOM 650 C CA . VAL A 1 82 ? 6.103 -5.148 7.860 1.00 92.31 82 VAL A CA 1
ATOM 651 C C . VAL A 1 82 ? 7.305 -4.485 7.187 1.00 92.31 82 VAL A C 1
ATOM 653 O O . VAL A 1 82 ? 7.240 -3.305 6.836 1.00 92.31 82 VAL A O 1
ATOM 656 N N . GLY A 1 83 ? 8.401 -5.221 7.019 1.00 92.44 83 GLY A N 1
ATOM 657 C CA . GLY A 1 83 ? 9.625 -4.749 6.389 1.00 92.44 83 GLY A CA 1
ATOM 658 C C . GLY A 1 83 ? 9.400 -4.401 4.924 1.00 92.44 83 GLY A C 1
ATOM 659 O O . GLY A 1 83 ? 9.855 -3.348 4.483 1.00 92.44 83 GLY A O 1
ATOM 660 N N . TYR A 1 84 ? 8.625 -5.206 4.191 1.00 92.81 84 TYR A N 1
ATOM 661 C CA . TYR A 1 84 ? 8.271 -4.863 2.812 1.00 92.81 84 TYR A CA 1
ATOM 662 C C . TYR A 1 84 ? 7.450 -3.574 2.723 1.00 92.81 84 TYR A C 1
ATOM 664 O O . TYR A 1 84 ? 7.777 -2.694 1.928 1.00 92.81 84 TYR A O 1
ATOM 672 N N . VAL A 1 85 ? 6.403 -3.443 3.547 1.00 92.56 85 VAL A N 1
ATOM 673 C CA . VAL A 1 85 ? 5.520 -2.263 3.525 1.00 92.56 85 VAL A CA 1
ATOM 674 C C . VAL A 1 85 ? 6.284 -1.001 3.934 1.00 92.56 85 VAL A C 1
ATOM 676 O O . VAL A 1 85 ? 6.117 0.047 3.318 1.00 92.56 85 VAL A O 1
ATOM 679 N N . SER A 1 86 ? 7.177 -1.113 4.917 1.00 91.62 86 SER A N 1
ATOM 680 C CA . SER A 1 86 ? 8.054 -0.017 5.346 1.00 91.62 86 SER A CA 1
ATOM 681 C C . SER A 1 86 ? 9.044 0.374 4.244 1.00 91.62 86 SER A C 1
ATOM 683 O O . SER A 1 86 ? 9.226 1.557 3.965 1.00 91.62 86 SER A O 1
ATOM 685 N N . GLY A 1 87 ? 9.599 -0.613 3.536 1.00 91.81 87 GLY A N 1
ATOM 686 C CA . GLY A 1 87 ? 10.499 -0.410 2.400 1.00 91.81 87 GLY A CA 1
ATOM 687 C C . GLY A 1 87 ? 9.840 0.169 1.141 1.00 91.81 87 GLY A C 1
ATOM 688 O O . GLY A 1 87 ? 10.526 0.403 0.144 1.00 91.81 87 GLY A O 1
ATOM 689 N N . LEU A 1 88 ? 8.524 0.416 1.137 1.00 90.75 88 LEU A N 1
ATOM 690 C CA . LEU A 1 88 ? 7.869 1.195 0.075 1.00 90.75 88 LEU A CA 1
ATOM 691 C C . LEU A 1 88 ? 8.258 2.675 0.120 1.00 90.75 88 LEU A C 1
ATOM 693 O O . LEU A 1 88 ? 8.159 3.353 -0.899 1.00 90.75 88 LEU A O 1
ATOM 697 N N . LEU A 1 89 ? 8.689 3.169 1.282 1.00 87.25 89 LEU A N 1
ATOM 698 C CA . LEU A 1 89 ? 9.176 4.538 1.448 1.00 87.25 89 LEU A CA 1
ATOM 699 C C . LEU A 1 89 ? 10.633 4.695 0.987 1.00 87.25 89 LEU A C 1
ATOM 701 O O . LEU A 1 89 ? 11.070 5.810 0.698 1.00 87.25 89 LEU A O 1
ATOM 705 N N . ASP A 1 90 ? 11.373 3.591 0.871 1.00 83.38 90 ASP A N 1
ATOM 706 C CA . ASP A 1 90 ? 12.770 3.612 0.452 1.00 83.38 90 ASP A CA 1
ATOM 707 C C . ASP A 1 90 ? 12.888 4.048 -1.015 1.00 83.38 90 ASP A C 1
ATOM 709 O O . ASP A 1 90 ? 12.351 3.414 -1.925 1.00 83.38 90 ASP A O 1
ATOM 713 N N . GLY A 1 91 ? 13.628 5.134 -1.254 1.00 64.69 91 GLY A N 1
ATOM 714 C CA . GLY A 1 91 ? 13.893 5.650 -2.601 1.00 64.69 91 GLY A CA 1
ATOM 715 C C . GLY A 1 91 ? 12.799 6.550 -3.185 1.00 64.69 91 GLY A C 1
ATOM 716 O O . GLY A 1 91 ? 12.941 6.992 -4.326 1.00 64.69 91 GLY A O 1
ATOM 717 N N . VAL A 1 92 ? 11.744 6.877 -2.428 1.00 62.75 92 VAL A N 1
ATOM 718 C CA . VAL A 1 92 ? 10.768 7.893 -2.846 1.00 62.75 92 VAL A CA 1
ATOM 719 C C . VAL A 1 92 ? 11.368 9.286 -2.604 1.00 62.75 92 VAL A C 1
ATOM 721 O O . VAL A 1 92 ? 11.745 9.592 -1.473 1.00 62.75 92 VAL A O 1
ATOM 724 N N . PRO A 1 93 ? 11.493 10.152 -3.627 1.00 56.44 93 PRO A N 1
ATOM 725 C CA . PRO A 1 93 ? 12.004 11.506 -3.425 1.00 56.44 93 PRO A CA 1
ATOM 726 C C . PRO A 1 93 ? 11.041 12.329 -2.554 1.00 56.44 93 PRO A C 1
ATOM 728 O O . PRO A 1 93 ? 9.828 12.169 -2.677 1.00 56.44 93 PRO A O 1
ATOM 731 N N . ASP A 1 94 ? 11.566 13.291 -1.778 1.00 50.41 94 ASP A N 1
ATOM 732 C CA . ASP A 1 94 ? 10.811 14.196 -0.874 1.00 50.41 94 ASP A CA 1
ATOM 733 C C . ASP A 1 94 ? 9.613 14.923 -1.530 1.00 50.41 94 ASP A C 1
ATOM 735 O O . ASP A 1 94 ? 8.775 15.521 -0.856 1.00 50.41 94 ASP A O 1
ATOM 739 N N . ARG A 1 95 ? 9.533 14.910 -2.868 1.00 49.34 95 ARG A N 1
ATOM 740 C CA . ARG A 1 95 ? 8.394 15.382 -3.659 1.00 49.34 95 ARG A CA 1
ATOM 741 C C . ARG A 1 95 ? 7.987 14.315 -4.676 1.00 49.34 95 ARG A C 1
ATOM 743 O O . ARG A 1 95 ? 8.510 14.330 -5.798 1.00 49.34 95 ARG A O 1
ATOM 750 N N . PRO A 1 96 ? 7.048 13.415 -4.345 1.00 50.91 96 PRO A N 1
ATOM 751 C CA . PRO A 1 96 ? 6.492 12.522 -5.345 1.00 50.91 96 PRO A CA 1
ATOM 752 C C . PRO A 1 96 ? 5.786 13.361 -6.415 1.00 50.91 96 PRO A C 1
ATOM 754 O O . PRO A 1 96 ? 4.904 14.164 -6.121 1.00 50.91 96 PRO A O 1
ATOM 757 N N . SER A 1 97 ? 6.204 13.229 -7.674 1.00 49.66 97 SER A N 1
ATOM 758 C CA . SER A 1 97 ? 5.531 13.886 -8.795 1.00 49.66 97 SER A CA 1
ATOM 759 C C . SER A 1 97 ? 4.964 12.829 -9.732 1.00 49.66 97 SER A C 1
ATOM 761 O O . SER A 1 97 ? 5.698 12.004 -10.271 1.00 49.66 97 SER A O 1
ATOM 763 N N . ILE A 1 98 ? 3.651 12.878 -9.972 1.00 55.44 98 ILE A N 1
ATOM 764 C CA . ILE A 1 98 ? 2.946 11.942 -10.871 1.00 55.44 98 ILE A CA 1
ATOM 765 C C . ILE A 1 98 ? 3.499 12.004 -12.309 1.00 55.44 98 ILE A C 1
ATOM 767 O O . ILE A 1 98 ? 3.396 11.048 -13.074 1.00 55.44 98 ILE A O 1
ATOM 771 N N . ARG A 1 99 ? 4.189 13.099 -12.664 1.00 49.88 99 ARG A N 1
ATOM 772 C CA . ARG A 1 99 ? 4.926 13.252 -13.929 1.00 49.88 99 ARG A CA 1
ATOM 773 C C . ARG A 1 99 ? 6.027 12.210 -14.144 1.00 49.88 99 ARG A C 1
ATOM 775 O O . ARG A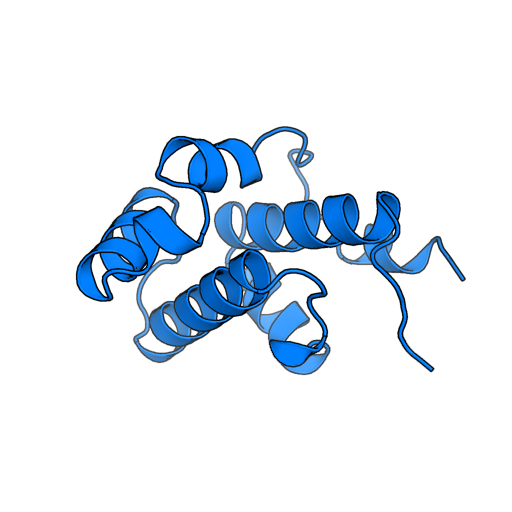 1 99 ? 6.315 11.917 -15.300 1.00 49.88 99 ARG A O 1
ATOM 782 N N . ALA A 1 100 ? 6.607 11.637 -13.089 1.00 50.97 100 ALA A N 1
ATOM 783 C CA . ALA A 1 100 ? 7.657 10.623 -13.222 1.00 50.97 100 ALA A CA 1
ATOM 784 C C . ALA A 1 100 ? 7.160 9.321 -13.885 1.00 50.97 100 ALA A C 1
ATOM 786 O O . ALA A 1 100 ? 7.949 8.591 -14.477 1.00 50.97 100 ALA A O 1
ATOM 787 N N . LEU A 1 101 ? 5.847 9.058 -13.862 1.00 52.84 101 LEU A N 1
ATOM 788 C CA . LEU A 1 101 ? 5.249 7.831 -14.403 1.00 52.84 101 LEU A CA 1
ATOM 789 C C . LEU A 1 101 ? 5.067 7.852 -15.930 1.00 52.84 101 LEU A C 1
ATOM 791 O O . LEU A 1 101 ? 4.792 6.820 -16.531 1.00 52.84 101 LEU A O 1
ATOM 795 N N . HIS A 1 102 ? 5.224 9.012 -16.577 1.00 48.44 102 HIS A N 1
ATOM 796 C CA . HIS A 1 102 ? 4.929 9.187 -18.004 1.00 48.44 102 HIS A CA 1
ATOM 797 C C . HIS A 1 102 ? 6.168 9.181 -18.919 1.00 48.44 102 HIS A C 1
ATOM 799 O O . HIS A 1 102 ? 6.023 9.358 -20.128 1.00 48.44 102 HIS A O 1
ATOM 805 N N . GLN A 1 103 ? 7.372 8.986 -18.367 1.00 43.78 103 GLN A N 1
ATOM 806 C CA . GLN A 1 103 ? 8.637 9.085 -19.113 1.00 43.78 103 GLN A CA 1
ATOM 807 C C . GLN A 1 103 ? 9.035 7.788 -19.856 1.00 43.78 103 GLN A C 1
ATOM 809 O O . GLN A 1 103 ? 10.058 7.773 -20.530 1.00 43.78 103 GLN A O 1
ATOM 814 N N . TYR A 1 104 ? 8.244 6.714 -19.776 1.00 45.03 104 TYR A N 1
ATOM 815 C CA . TYR A 1 104 ? 8.561 5.421 -20.407 1.00 45.03 104 TYR A CA 1
ATOM 816 C C . TYR A 1 104 ? 7.550 5.013 -21.491 1.00 45.03 104 TYR A C 1
ATOM 818 O O . TYR A 1 104 ? 7.088 3.873 -21.517 1.00 45.03 104 TYR A O 1
ATOM 826 N N . ARG A 1 105 ? 7.177 5.954 -22.367 1.00 46.28 105 ARG A N 1
ATOM 827 C CA . ARG A 1 105 ? 6.502 5.629 -23.634 1.00 46.28 105 ARG A CA 1
ATOM 828 C C . ARG A 1 105 ? 7.507 5.433 -24.755 1.00 46.28 105 ARG A C 1
ATOM 830 O O . ARG A 1 105 ? 8.489 6.204 -24.780 1.00 46.28 105 ARG A O 1
#

Sequence (105 aa):
MPNRHLPASVEAERSILGAILLDNRTLNEAAGRLQRDEFSLDSHRRIYSRMLKLAESAQPIDLTMLIEELDRHKELQTVGDVGYVSGLLDGVPDRPSIRALHQYR

Mean predicted aligned error: 7.18 Å

Foldseek 3Di:
DDPPDDVVLQLVLLLLLLLCQLPVVSLVVCVVPDQLVPRPDPLSSVLNVLSVVCVVVVHRRHLVSSCVSCVVVVNQVVSPHSVNSVCSNPPHPNDRDPVVVPPPD

pLDDT: mean 83.25, std 17.02, range [39.62, 96.88]

Nearest PDB structures (foldseek):
  2r5u-assembly1_F  TM=9.698E-01  e=4.212E-05  unclassified
  2r6e-assembly1_A  TM=9.576E-01  e=3.427E-05  Geobacillus stearothermophilus
  2r6a-assembly1_A  TM=9.574E-0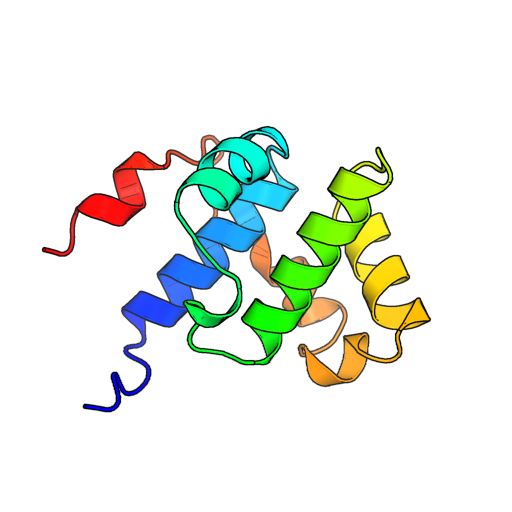1  e=3.608E-05  Geobacillus stearothermophilus
  2r5u-assembly1_C  TM=9.727E-01  e=4.435E-05  unclassified
  2r6a-assembly1_B  TM=9.690E-01  e=6.700E-05  Geobacillus stearothermophilus

Radius of gyration: 13.01 Å; Cα contacts (8 Å, |Δi|>4): 90; chains: 1; bounding box: 27×28×35 Å

Solvent-accessible surface area (backbone atoms only — not comparable to full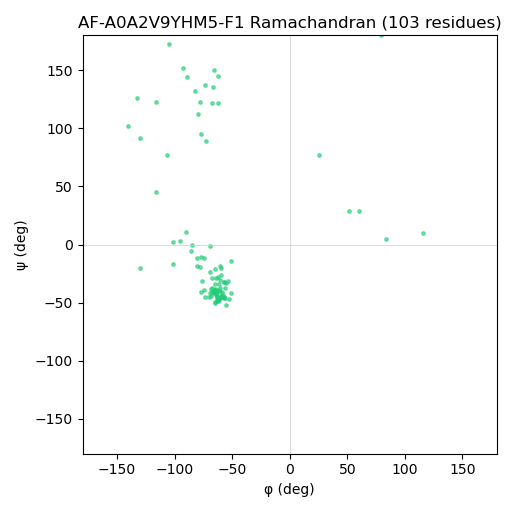-atom values): 6209 Å² total; per-residue (Å²): 131,84,85,73,78,48,70,70,56,54,54,50,52,37,44,53,57,20,32,23,49,78,37,58,67,49,44,62,64,40,62,79,75,51,59,52,84,74,44,83,49,69,38,54,24,52,53,49,51,50,51,50,52,31,51,76,67,74,41,74,54,38,72,68,51,50,50,50,56,30,46,78,68,70,39,32,74,72,51,57,34,70,68,44,63,59,51,28,52,62,88,52,59,101,68,73,55,81,72,71,75,68,77,83,120

Secondary structure (DSSP, 8-state):
------HHHHHHHHHHHHHHHH-THHHHHHHTT--GGGSSSHHHHHHHHHHHHHHHTT----HHHHHHHHHHTT-HHHHTHHHHHHTTSTT--SS--GGGGGS--